Protein AF-A0AAV9PIL7-F1 (afdb_monomer_lite)

Organism: NCBI:txid1690608

InterPro domains:
  IPR011989 Armadillo-like helical [G3DSA:1.25.10.10] (3-61)
  IPR016024 Armadillo-type fold [SSF48371] (6-55)
  IPR021133 HEAT, type 2 [PS50077] (12-50)
  IPR051023 Protein Phosphatase 2A Regulatory Subunit A [PTHR10648] (2-56)

Foldseek 3Di:
DPPVVVVVLVVLVVCLVVLCPDPDPVSVVVSVVVLVVSCVVVDVPCCVVPVVCVVVVDDPPDD

pLDDT: mean 74.02, std 13.57, range [45.03, 89.19]

Secondary structure (DSSP, 8-state):
--SHHHHHHHHHHHHHHHHHHSS-HHHHHHHHHHHHHHHHHHHHHHIIIIIHHHHH---S---

Radius of gyration: 12.8 Å; chains: 1; bounding box: 35×33×21 Å

Structure (mmCIF, N/CA/C/O backbone):
data_AF-A0AAV9PIL7-F1
#
_entry.id   AF-A0AAV9PIL7-F1
#
loop_
_atom_site.group_PDB
_atom_site.id
_atom_site.type_symbol
_atom_site.label_atom_id
_atom_site.label_alt_id
_atom_site.label_comp_id
_atom_site.label_asym_id
_atom_site.label_entity_id
_atom_site.label_seq_id
_atom_site.pdbx_PDB_ins_code
_atom_site.Cartn_x
_atom_site.Cartn_y
_atom_site.Cartn_z
_atom_site.occupancy
_atom_site.B_iso_or_equiv
_atom_site.auth_seq_id
_atom_site.auth_comp_id
_atom_site.auth_asym_id
_atom_site.auth_atom_id
_atom_site.pdbx_PDB_model_num
ATOM 1 N N . MET A 1 1 ? -20.178 14.903 0.097 1.00 45.31 1 MET A N 1
ATOM 2 C CA . MET A 1 1 ? -19.093 15.384 -0.783 1.00 45.31 1 MET A CA 1
ATOM 3 C C . MET A 1 1 ? -17.807 14.846 -0.163 1.00 45.31 1 MET A C 1
ATOM 5 O O . MET A 1 1 ? -17.049 15.611 0.404 1.00 45.31 1 MET A O 1
ATOM 9 N N . ASP A 1 2 ? -17.630 13.517 -0.163 1.00 48.44 2 ASP A N 1
ATOM 10 C CA . ASP A 1 2 ? -16.708 12.810 0.756 1.00 48.44 2 ASP A CA 1
ATOM 11 C C . ASP A 1 2 ? -16.001 11.617 0.074 1.00 48.44 2 ASP A C 1
ATOM 13 O O . ASP A 1 2 ? -15.475 10.728 0.729 1.00 48.44 2 ASP A O 1
ATOM 17 N N . GLU A 1 3 ? -15.975 11.578 -1.261 1.00 51.44 3 GLU A N 1
ATOM 18 C CA . GLU A 1 3 ? -15.356 10.484 -2.037 1.00 51.44 3 GLU A CA 1
ATOM 19 C C . GLU A 1 3 ? -13.898 10.780 -2.446 1.00 51.44 3 GLU A C 1
ATOM 21 O O . GLU A 1 3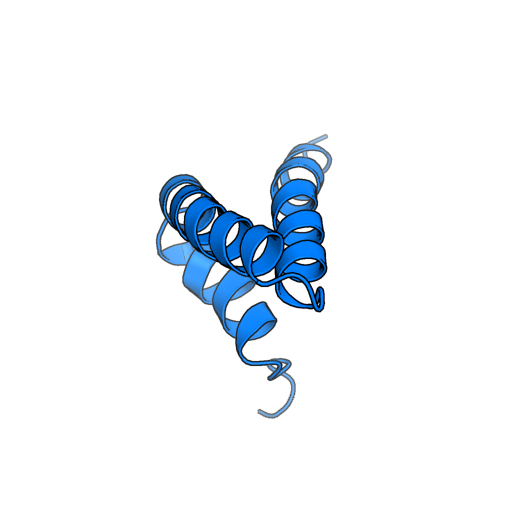 ? -13.219 9.932 -3.018 1.00 51.44 3 GLU A O 1
ATOM 26 N N . GLN A 1 4 ? -13.385 11.975 -2.135 1.00 45.03 4 GLN A N 1
ATOM 27 C CA . GLN A 1 4 ? -12.029 12.402 -2.512 1.00 45.03 4 GLN A CA 1
ATOM 28 C C . GLN A 1 4 ? -10.948 11.966 -1.503 1.00 45.03 4 GLN A C 1
ATOM 30 O O . GLN A 1 4 ? -9.782 11.910 -1.866 1.00 45.03 4 GLN A O 1
ATOM 35 N N . ASN A 1 5 ? -11.307 11.609 -0.262 1.00 51.06 5 ASN A N 1
ATOM 36 C CA . ASN A 1 5 ? -10.315 11.244 0.761 1.00 51.06 5 ASN A CA 1
ATOM 37 C C . ASN A 1 5 ? -9.813 9.796 0.624 1.00 51.06 5 ASN A C 1
ATOM 39 O O . ASN A 1 5 ? -8.638 9.529 0.844 1.00 51.06 5 ASN A O 1
ATOM 43 N N . GLN A 1 6 ? -10.675 8.860 0.209 1.00 54.34 6 GLN A N 1
ATOM 44 C CA . GLN A 1 6 ? -10.276 7.450 0.106 1.00 54.34 6 GLN A CA 1
ATOM 45 C C . GLN A 1 6 ? -9.342 7.187 -1.081 1.00 54.34 6 GLN A C 1
ATOM 47 O O . GLN A 1 6 ? -8.474 6.328 -0.995 1.00 54.34 6 GLN A O 1
ATOM 52 N N . ASN A 1 7 ? -9.472 7.944 -2.177 1.00 54.44 7 ASN A N 1
ATOM 53 C CA . ASN A 1 7 ? -8.562 7.819 -3.321 1.00 54.44 7 ASN A CA 1
ATOM 54 C C . ASN A 1 7 ? -7.145 8.321 -3.000 1.00 54.44 7 ASN A C 1
ATOM 56 O O . ASN A 1 7 ? -6.171 7.732 -3.469 1.00 54.44 7 ASN A O 1
ATOM 60 N N . ASP A 1 8 ? -7.024 9.359 -2.168 1.00 60.91 8 ASP A N 1
ATOM 61 C CA . ASP A 1 8 ? -5.726 9.908 -1.759 1.00 60.91 8 ASP A CA 1
ATOM 62 C C . ASP A 1 8 ? -4.951 8.927 -0.859 1.00 60.91 8 ASP A C 1
ATOM 64 O O . ASP A 1 8 ? -3.733 8.816 -0.960 1.00 60.91 8 ASP A O 1
ATOM 68 N N . GLU A 1 9 ? -5.656 8.129 -0.047 1.00 66.50 9 GLU A N 1
ATOM 69 C CA . GLU A 1 9 ? -5.066 7.055 0.767 1.00 66.50 9 GLU A CA 1
ATOM 70 C C . GLU A 1 9 ? -4.674 5.814 -0.058 1.00 66.50 9 GLU A C 1
ATOM 72 O O . GLU A 1 9 ? -3.741 5.093 0.301 1.00 66.50 9 GLU A O 1
ATOM 77 N N . LEU A 1 10 ? -5.351 5.572 -1.185 1.00 67.25 10 LEU A N 1
ATOM 78 C CA . LEU A 1 10 ? -5.076 4.447 -2.088 1.00 67.25 10 LEU A CA 1
ATOM 79 C C . LEU A 1 10 ? -3.895 4.718 -3.030 1.00 67.25 10 LEU A C 1
ATOM 81 O O . LEU A 1 10 ? -3.173 3.788 -3.399 1.00 67.25 10 LEU A O 1
ATOM 85 N N . TYR A 1 11 ? -3.651 5.979 -3.391 1.00 74.44 11 TYR A N 1
ATOM 86 C CA . TYR A 1 11 ? -2.516 6.373 -4.227 1.00 74.44 11 TYR A CA 1
ATOM 87 C C . TYR A 1 11 ? -1.145 5.917 -3.681 1.00 74.44 11 TYR A C 1
ATOM 89 O O . TYR A 1 11 ? -0.390 5.279 -4.421 1.00 74.44 11 TYR A O 1
ATOM 97 N N . PRO A 1 12 ? -0.792 6.147 -2.400 1.00 74.75 12 PRO A N 1
ATOM 98 C CA . PRO A 1 12 ? 0.473 5.671 -1.855 1.00 74.75 12 PRO A CA 1
ATOM 99 C C . PRO A 1 12 ? 0.542 4.141 -1.787 1.00 74.75 12 PRO A C 1
ATOM 101 O O . PRO A 1 12 ? 1.632 3.598 -1.931 1.00 74.75 12 PRO A O 1
ATOM 104 N N . ILE A 1 13 ? -0.581 3.430 -1.645 1.00 74.38 13 ILE A N 1
ATOM 105 C CA . ILE A 1 13 ? -0.606 1.959 -1.706 1.00 74.38 13 ILE A CA 1
ATOM 106 C C . ILE A 1 13 ? -0.258 1.480 -3.120 1.00 74.38 13 ILE A C 1
ATOM 108 O O . ILE A 1 13 ? 0.586 0.600 -3.276 1.00 74.38 13 ILE A O 1
ATOM 112 N N . ALA A 1 14 ? -0.849 2.087 -4.151 1.00 77.62 14 ALA A N 1
ATOM 113 C CA . ALA A 1 14 ? -0.577 1.738 -5.544 1.00 77.62 14 ALA A CA 1
ATOM 114 C C . ALA A 1 14 ? 0.901 1.944 -5.916 1.00 77.62 14 ALA A C 1
ATOM 116 O O . ALA A 1 14 ? 1.518 1.044 -6.484 1.00 77.62 14 ALA A O 1
ATOM 117 N N . VAL A 1 15 ? 1.490 3.081 -5.524 1.00 81.81 15 VAL A N 1
ATOM 118 C CA . VAL A 1 15 ? 2.917 3.376 -5.757 1.00 81.81 15 VAL A CA 1
ATOM 119 C C . VAL A 1 15 ? 3.813 2.350 -5.065 1.00 81.81 15 VAL A C 1
ATOM 121 O O . VAL A 1 15 ? 4.769 1.866 -5.660 1.00 81.81 15 VAL A O 1
ATOM 124 N N . LEU A 1 16 ? 3.492 1.970 -3.827 1.00 78.44 16 LEU A N 1
ATOM 125 C CA . LEU A 1 16 ? 4.267 0.967 -3.098 1.00 78.44 16 LEU A CA 1
ATOM 126 C C . LEU A 1 16 ? 4.205 -0.412 -3.729 1.00 78.44 16 LEU A C 1
ATOM 128 O O . LEU A 1 16 ? 5.197 -1.133 -3.715 1.00 78.44 16 LEU A O 1
ATOM 132 N N . ILE A 1 17 ? 3.049 -0.795 -4.261 1.00 76.75 17 ILE A N 1
ATOM 133 C CA . ILE A 1 17 ? 2.894 -2.07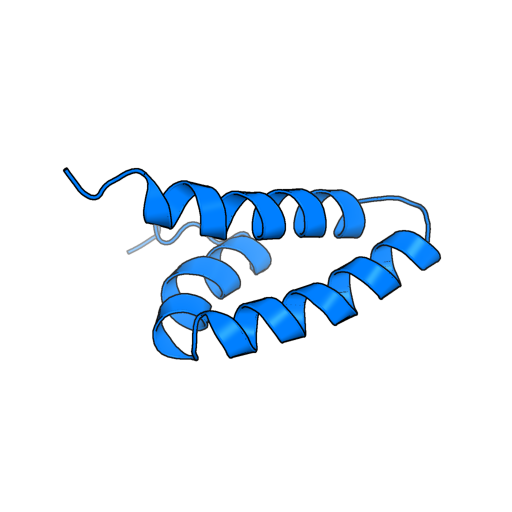9 -4.939 1.00 76.75 17 ILE A CA 1
ATOM 134 C C . ILE A 1 17 ? 3.690 -2.093 -6.248 1.00 76.75 17 ILE A C 1
ATOM 136 O O . ILE A 1 17 ? 4.294 -3.116 -6.574 1.00 76.75 17 ILE A O 1
ATOM 140 N N . ASP A 1 18 ? 3.743 -0.970 -6.962 1.00 82.12 18 ASP A N 1
ATOM 141 C CA . ASP A 1 18 ? 4.567 -0.828 -8.164 1.00 82.12 18 ASP A CA 1
ATOM 142 C C . ASP A 1 18 ? 6.069 -0.892 -7.820 1.00 82.12 18 ASP A C 1
ATOM 144 O O . ASP A 1 18 ? 6.829 -1.647 -8.425 1.00 82.12 18 ASP A O 1
ATOM 148 N N . GLU A 1 19 ? 6.484 -0.222 -6.737 1.00 84.69 19 GLU A N 1
ATOM 149 C CA . GLU A 1 19 ? 7.844 -0.312 -6.181 1.00 84.69 19 GLU A CA 1
ATOM 150 C C . GLU A 1 19 ? 8.192 -1.739 -5.694 1.00 84.69 19 GLU A C 1
ATOM 152 O O . GLU A 1 19 ? 9.341 -2.170 -5.805 1.00 84.69 19 GLU A O 1
ATOM 157 N N . LEU A 1 20 ? 7.215 -2.499 -5.179 1.00 82.62 20 LEU A N 1
ATOM 158 C CA . LEU A 1 20 ? 7.364 -3.900 -4.744 1.00 82.62 20 LEU A CA 1
ATOM 159 C C . LEU A 1 20 ? 7.559 -4.871 -5.914 1.00 82.62 20 LEU A C 1
ATOM 161 O O . LEU A 1 20 ? 8.228 -5.894 -5.753 1.00 82.62 20 LEU A O 1
ATOM 165 N N . LYS A 1 21 ? 6.958 -4.573 -7.069 1.00 80.69 21 LYS A N 1
ATOM 166 C CA . LYS A 1 21 ? 7.081 -5.367 -8.301 1.00 80.69 21 LYS A CA 1
ATOM 167 C C . LYS A 1 21 ? 8.330 -5.016 -9.113 1.00 80.69 21 LYS A C 1
ATOM 169 O O . LYS A 1 21 ? 8.607 -5.697 -10.096 1.00 80.69 21 LYS A O 1
ATOM 174 N N . HIS A 1 22 ? 9.081 -3.995 -8.704 1.00 84.81 22 HIS A N 1
ATOM 175 C CA . HIS A 1 22 ? 10.301 -3.572 -9.380 1.00 84.81 22 HIS A CA 1
ATOM 176 C C . HIS A 1 22 ? 11.455 -4.571 -9.168 1.00 84.81 22 HIS A C 1
ATOM 178 O O . HIS A 1 22 ? 11.615 -5.142 -8.086 1.00 84.81 22 HIS A O 1
ATOM 184 N N . ASP A 1 23 ? 12.316 -4.728 -10.178 1.00 83.44 23 ASP A N 1
ATOM 185 C CA . ASP A 1 23 ? 13.496 -5.611 -10.131 1.00 83.44 23 ASP A CA 1
ATOM 186 C C . ASP A 1 23 ? 14.597 -5.118 -9.168 1.00 83.44 23 ASP A C 1
ATOM 188 O O . ASP A 1 23 ? 15.497 -5.867 -8.778 1.00 83.44 23 ASP A O 1
ATOM 192 N N . ASP A 1 24 ? 14.518 -3.857 -8.739 1.00 89.19 24 ASP A N 1
ATOM 193 C CA . ASP A 1 24 ? 15.488 -3.241 -7.839 1.00 89.19 24 ASP A CA 1
ATOM 194 C C . ASP A 1 24 ? 15.215 -3.626 -6.386 1.00 89.19 24 ASP A C 1
ATOM 196 O O . ASP A 1 24 ? 14.234 -3.208 -5.764 1.00 89.19 24 ASP A O 1
ATOM 200 N N . VAL A 1 25 ? 16.160 -4.350 -5.787 1.00 87.25 25 VAL A N 1
ATOM 201 C CA . VAL A 1 25 ? 16.081 -4.799 -4.386 1.00 87.25 25 VAL A CA 1
ATOM 202 C C . VAL A 1 25 ? 15.892 -3.627 -3.411 1.00 87.25 25 VAL A C 1
ATOM 204 O O . VAL A 1 25 ? 15.193 -3.765 -2.406 1.00 87.25 25 VAL A O 1
ATOM 207 N N . LEU A 1 26 ? 16.486 -2.466 -3.705 1.00 88.50 26 LEU A N 1
ATOM 208 C CA . LEU A 1 26 ? 16.349 -1.258 -2.886 1.00 88.50 26 LEU A CA 1
ATOM 209 C C . LEU A 1 26 ? 14.920 -0.701 -2.907 1.00 88.50 26 LEU A C 1
ATOM 211 O O . LEU A 1 26 ? 14.397 -0.348 -1.848 1.00 88.50 26 LEU A O 1
ATOM 215 N N . LEU A 1 27 ? 14.279 -0.652 -4.079 1.00 86.19 27 LEU A N 1
ATOM 216 C CA . LEU A 1 27 ? 12.886 -0.215 -4.211 1.00 86.19 27 LEU A CA 1
ATOM 217 C C . LEU A 1 27 ? 11.948 -1.191 -3.505 1.00 86.19 27 LEU A C 1
ATOM 219 O O . LEU A 1 27 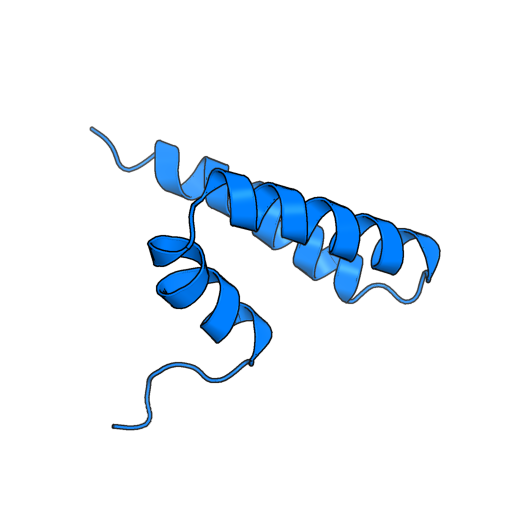? 11.114 -0.768 -2.707 1.00 86.19 27 LEU A O 1
ATOM 223 N N . ARG A 1 28 ? 12.196 -2.494 -3.654 1.00 85.25 28 ARG A N 1
ATOM 224 C CA . ARG A 1 28 ? 11.424 -3.534 -2.972 1.00 85.25 28 ARG A CA 1
ATOM 225 C C . ARG A 1 28 ? 11.495 -3.419 -1.447 1.00 85.25 28 ARG A C 1
ATOM 227 O O . ARG A 1 28 ? 10.486 -3.554 -0.759 1.00 85.25 28 ARG A O 1
ATOM 234 N N . LEU A 1 29 ? 12.681 -3.140 -0.900 1.00 86.56 29 LEU A N 1
ATOM 235 C CA . LEU A 1 29 ? 12.871 -2.945 0.542 1.00 86.56 29 LEU A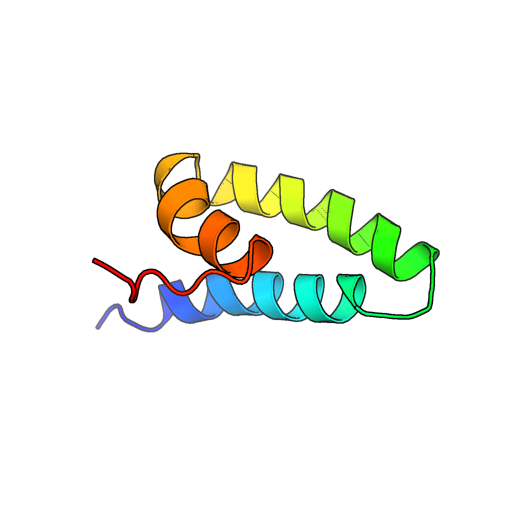 CA 1
ATOM 236 C C . LEU A 1 29 ? 12.172 -1.672 1.047 1.00 86.56 29 LEU A C 1
ATOM 238 O O . LEU A 1 29 ? 11.549 -1.685 2.113 1.00 86.56 29 LEU A O 1
ATOM 242 N N . ASN A 1 30 ? 12.283 -0.576 0.293 1.00 84.56 30 ASN A N 1
ATOM 243 C CA . ASN A 1 30 ? 11.610 0.681 0.615 1.00 84.56 30 ASN A CA 1
ATOM 244 C C . ASN A 1 30 ? 10.091 0.512 0.612 1.00 84.56 30 ASN A C 1
ATOM 246 O O . ASN A 1 30 ? 9.422 0.983 1.535 1.00 84.56 30 ASN A O 1
ATOM 250 N N . ALA A 1 31 ? 9.571 -0.233 -0.358 1.00 84.81 31 ALA A N 1
ATOM 251 C CA . ALA A 1 31 ? 8.158 -0.518 -0.471 1.00 84.81 31 ALA A CA 1
ATOM 252 C C . ALA A 1 31 ? 7.624 -1.330 0.720 1.00 84.81 31 ALA A C 1
ATOM 254 O O . ALA A 1 31 ? 6.644 -0.924 1.339 1.00 84.81 31 ALA A O 1
ATOM 255 N N . ILE A 1 32 ? 8.316 -2.401 1.138 1.00 85.19 32 ILE A N 1
ATOM 256 C CA . ILE A 1 32 ? 7.934 -3.201 2.322 1.00 85.19 32 ILE A CA 1
ATOM 257 C C . ILE A 1 32 ? 7.876 -2.336 3.590 1.00 85.19 32 ILE A C 1
ATOM 259 O O . ILE A 1 32 ? 6.937 -2.438 4.378 1.00 85.19 32 ILE A O 1
ATOM 263 N N . ARG A 1 33 ? 8.869 -1.461 3.798 1.00 85.25 33 ARG A N 1
ATOM 264 C CA . ARG A 1 33 ? 8.913 -0.578 4.977 1.00 85.25 33 ARG A CA 1
ATOM 265 C C . ARG A 1 33 ? 7.746 0.399 5.011 1.00 85.25 33 ARG A C 1
ATOM 267 O O . ARG A 1 33 ? 7.137 0.589 6.060 1.00 85.25 33 ARG A O 1
ATOM 274 N N . ARG A 1 34 ? 7.450 1.022 3.875 1.00 83.62 34 ARG A N 1
ATOM 275 C CA . ARG A 1 34 ? 6.358 1.991 3.751 1.00 83.62 34 ARG A CA 1
ATOM 276 C C . ARG A 1 34 ? 4.988 1.305 3.813 1.00 83.62 34 ARG A C 1
ATOM 278 O O . ARG A 1 34 ? 4.071 1.884 4.383 1.00 83.62 34 ARG A O 1
ATOM 285 N N . LEU A 1 35 ? 4.866 0.064 3.338 1.00 82.69 35 LEU A N 1
ATOM 286 C CA . LEU A 1 35 ? 3.639 -0.732 3.430 1.00 82.69 35 LEU A CA 1
ATOM 287 C C . LEU A 1 35 ? 3.221 -0.963 4.889 1.00 82.69 35 LEU A C 1
ATOM 289 O O . LEU A 1 35 ? 2.057 -0.761 5.226 1.00 82.69 35 LEU A O 1
ATOM 293 N N . SER A 1 36 ? 4.169 -1.268 5.782 1.00 82.94 36 SER A N 1
ATOM 294 C CA . SER A 1 36 ? 3.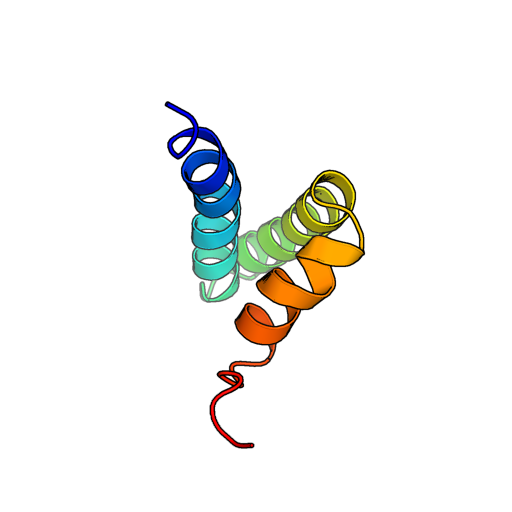901 -1.358 7.226 1.00 82.94 36 SER A CA 1
ATOM 295 C C . SER A 1 36 ? 3.422 -0.033 7.829 1.00 82.94 36 SER A C 1
ATOM 297 O O . SER A 1 36 ? 2.535 -0.032 8.678 1.00 82.94 36 SER A O 1
ATOM 299 N N . THR A 1 37 ? 3.974 1.102 7.387 1.00 84.88 37 THR A N 1
ATOM 300 C CA . THR A 1 37 ? 3.534 2.435 7.836 1.00 84.88 37 THR A CA 1
ATOM 301 C C . THR A 1 37 ? 2.094 2.720 7.419 1.00 84.88 37 THR A C 1
ATOM 303 O O . THR A 1 37 ? 1.326 3.244 8.222 1.00 84.88 37 THR A O 1
ATOM 306 N N . ILE A 1 38 ? 1.709 2.348 6.195 1.00 79.31 38 ILE A N 1
ATOM 307 C CA . ILE A 1 38 ? 0.330 2.522 5.729 1.00 79.31 38 ILE A CA 1
ATOM 308 C C . ILE A 1 38 ? -0.620 1.584 6.469 1.00 79.31 38 ILE A C 1
ATOM 310 O O . ILE A 1 38 ? -1.663 2.037 6.922 1.00 79.31 38 ILE A O 1
ATOM 314 N N . ALA A 1 39 ? -0.251 0.316 6.665 1.00 82.06 39 ALA A N 1
ATOM 315 C CA . ALA A 1 39 ? -1.059 -0.629 7.436 1.00 82.06 39 ALA A CA 1
ATOM 316 C C . ALA A 1 39 ? -1.331 -0.124 8.868 1.00 82.06 39 ALA A C 1
ATOM 318 O O . ALA A 1 39 ? -2.434 -0.259 9.396 1.00 82.06 39 ALA A O 1
ATOM 319 N N . LEU A 1 40 ? -0.332 0.516 9.486 1.00 83.81 40 LEU A N 1
ATOM 320 C CA . LEU A 1 40 ? -0.484 1.158 10.792 1.00 83.81 40 LEU A CA 1
ATOM 321 C C . LEU A 1 40 ? -1.390 2.395 10.742 1.00 83.81 40 LEU A C 1
ATOM 323 O O . LEU A 1 40 ? -2.170 2.598 11.668 1.00 83.81 40 LEU A O 1
ATOM 327 N N . ALA A 1 41 ? -1.299 3.206 9.685 1.00 82.69 41 ALA A N 1
ATOM 328 C CA . ALA A 1 41 ? -2.111 4.410 9.520 1.00 82.69 41 ALA A CA 1
ATOM 329 C C . ALA A 1 41 ? -3.586 4.104 9.193 1.00 82.69 41 ALA A C 1
ATOM 331 O O . ALA A 1 41 ? -4.472 4.755 9.738 1.00 82.69 41 ALA A O 1
ATOM 332 N N . LEU A 1 42 ? -3.851 3.097 8.350 1.00 78.31 42 LEU A N 1
ATOM 333 C CA . LEU A 1 42 ? -5.204 2.641 7.996 1.00 78.31 42 LEU A CA 1
ATOM 334 C C . LEU A 1 42 ? -5.887 1.877 9.138 1.00 78.31 42 LEU A C 1
ATOM 336 O O . LEU A 1 42 ? -7.114 1.801 9.197 1.00 78.31 42 LEU A O 1
ATOM 340 N N . GLY A 1 43 ? -5.093 1.283 10.028 1.00 84.06 43 GLY A N 1
ATOM 341 C CA . GLY A 1 43 ? -5.581 0.417 11.086 1.00 84.06 43 GLY A CA 1
ATOM 342 C C . GLY A 1 43 ? -5.873 -1.013 10.612 1.00 84.06 43 GLY A C 1
ATOM 343 O O . GLY A 1 43 ? -5.903 -1.314 9.413 1.00 84.06 43 GLY A O 1
ATOM 344 N N . PRO A 1 44 ? -6.076 -1.935 11.567 1.00 83.81 44 PRO A N 1
ATOM 345 C CA . PRO A 1 44 ? -6.165 -3.367 11.288 1.00 83.81 44 PRO A CA 1
ATOM 346 C C . PRO A 1 44 ? -7.411 -3.756 10.484 1.00 83.81 44 PRO A C 1
ATOM 348 O O . PRO A 1 44 ? -7.357 -4.725 9.734 1.00 83.81 44 PRO A O 1
ATOM 351 N N . GLU A 1 45 ? -8.506 -3.006 10.619 1.00 85.19 45 GLU A N 1
ATOM 352 C CA . GLU A 1 45 ? -9.788 -3.284 9.959 1.00 85.19 45 GLU A CA 1
ATOM 353 C C . GLU A 1 45 ? -9.661 -3.112 8.437 1.00 85.19 45 GLU A C 1
ATOM 355 O O . GLU A 1 45 ? -9.718 -4.087 7.687 1.00 85.19 45 GLU A O 1
ATOM 360 N N . ARG A 1 46 ? -9.302 -1.902 7.988 1.00 81.69 46 ARG A N 1
ATOM 361 C CA . ARG A 1 46 ? -9.087 -1.600 6.565 1.00 81.69 46 ARG A CA 1
ATOM 362 C C . ARG A 1 46 ? -7.907 -2.360 5.969 1.00 81.69 46 ARG A C 1
ATOM 364 O O . ARG A 1 46 ? -7.959 -2.785 4.822 1.00 81.69 46 ARG A O 1
ATOM 371 N N . THR A 1 47 ? -6.848 -2.596 6.745 1.00 82.19 47 THR A N 1
ATOM 372 C CA . THR A 1 47 ? -5.718 -3.416 6.280 1.00 82.19 47 THR A CA 1
ATOM 373 C C . THR A 1 47 ? -6.174 -4.827 5.903 1.00 82.19 47 THR A C 1
ATOM 375 O O . THR A 1 47 ? -5.720 -5.367 4.898 1.00 82.19 47 THR A O 1
ATOM 378 N N . ARG A 1 48 ? -7.084 -5.436 6.673 1.00 83.12 48 ARG A N 1
ATOM 379 C CA . ARG A 1 48 ? -7.563 -6.794 6.396 1.00 83.12 48 ARG A CA 1
ATOM 380 C C . ARG A 1 48 ? -8.532 -6.850 5.217 1.00 83.12 48 ARG A C 1
ATOM 382 O O . ARG A 1 48 ? -8.483 -7.818 4.466 1.00 83.12 48 ARG A O 1
ATOM 389 N N . ASP A 1 49 ? -9.385 -5.842 5.071 1.00 82.44 49 ASP A N 1
ATOM 390 C CA . ASP A 1 49 ? -10.417 -5.819 4.028 1.00 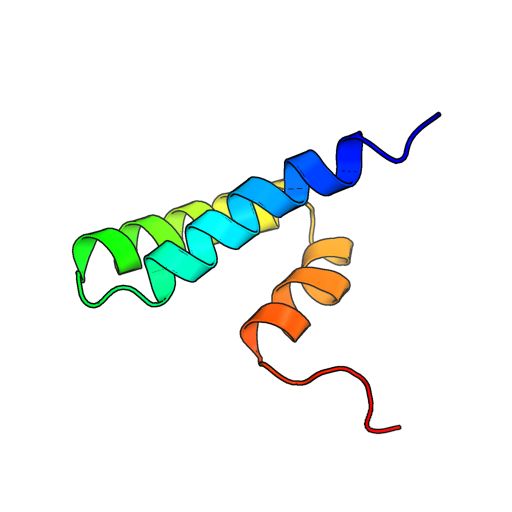82.44 49 ASP A CA 1
ATOM 391 C C . ASP A 1 49 ? -9.920 -5.250 2.689 1.00 82.44 49 ASP A C 1
ATOM 393 O O . ASP A 1 49 ? -10.438 -5.622 1.638 1.00 82.44 49 ASP A O 1
ATOM 397 N N . GLU A 1 50 ? -8.890 -4.399 2.701 1.00 77.94 50 GLU A N 1
ATOM 398 C CA . GLU A 1 50 ? -8.322 -3.772 1.500 1.00 77.94 50 GLU A CA 1
ATOM 399 C C . GLU A 1 50 ? -6.913 -4.311 1.206 1.00 77.94 50 GLU A C 1
ATOM 401 O O . GLU A 1 50 ? -6.674 -4.885 0.148 1.00 77.94 50 GLU A O 1
ATOM 406 N N . LEU A 1 51 ? -5.967 -4.180 2.143 1.00 77.19 51 LEU A N 1
ATOM 407 C CA . LEU A 1 51 ? -4.547 -4.459 1.878 1.00 77.19 51 LEU A CA 1
ATOM 408 C C . LEU A 1 51 ? -4.253 -5.959 1.694 1.00 77.19 51 LEU A C 1
ATOM 410 O O . LEU A 1 51 ? -3.510 -6.329 0.788 1.00 77.19 51 LEU A O 1
ATOM 414 N N . ILE A 1 52 ? -4.829 -6.827 2.534 1.00 80.50 52 ILE A N 1
ATOM 415 C CA . ILE A 1 52 ? -4.636 -8.285 2.449 1.00 80.50 52 ILE A CA 1
ATOM 416 C C . ILE A 1 52 ? -5.143 -8.856 1.116 1.00 80.50 52 ILE A C 1
ATOM 418 O O . ILE A 1 52 ? -4.337 -9.483 0.429 1.00 80.50 52 ILE A O 1
ATOM 422 N N . PRO A 1 53 ? -6.407 -8.646 0.695 1.00 76.88 53 PRO A N 1
ATOM 423 C CA . PRO A 1 53 ? -6.882 -9.177 -0.584 1.00 76.88 53 PRO A CA 1
ATOM 424 C C . PRO A 1 53 ? -6.135 -8.594 -1.792 1.00 76.88 53 PRO A C 1
ATOM 426 O O . PRO A 1 53 ? -5.956 -9.289 -2.792 1.00 76.88 53 PRO A O 1
ATOM 429 N N . PHE A 1 54 ? -5.624 -7.360 -1.699 1.00 74.19 54 PHE A N 1
ATOM 430 C CA . PHE A 1 54 ? -4.758 -6.787 -2.736 1.00 74.19 54 PHE A CA 1
ATOM 431 C C . PHE A 1 54 ? -3.359 -7.429 -2.804 1.00 74.19 54 PHE A C 1
ATOM 433 O O . PHE A 1 54 ? -2.780 -7.485 -3.890 1.00 74.19 54 PHE A O 1
ATOM 440 N N . LEU A 1 55 ? -2.807 -7.916 -1.684 1.00 74.06 55 LEU A N 1
ATOM 441 C CA . LEU A 1 55 ? -1.502 -8.593 -1.633 1.00 74.06 55 LEU A CA 1
ATOM 442 C C . LEU A 1 55 ? -1.581 -10.085 -1.965 1.00 74.06 55 LEU A C 1
ATOM 444 O O . LEU A 1 55 ? -0.690 -10.604 -2.635 1.00 74.06 55 LEU A O 1
ATOM 448 N N . ASP A 1 56 ? -2.631 -10.765 -1.507 1.00 74.00 56 ASP A N 1
ATOM 449 C CA . ASP A 1 56 ? -2.828 -12.202 -1.730 1.00 74.00 56 ASP A CA 1
ATOM 450 C C . ASP A 1 56 ? -3.251 -12.498 -3.181 1.00 74.00 56 ASP A C 1
ATOM 452 O O . ASP A 1 56 ? -3.172 -13.629 -3.653 1.00 74.00 56 ASP A O 1
ATOM 456 N N . GLY A 1 57 ? -3.687 -11.473 -3.928 1.00 64.69 57 GLY A N 1
ATOM 457 C CA . GLY A 1 57 ? -4.125 -11.621 -5.317 1.00 64.69 57 GLY A CA 1
ATOM 458 C C . GLY A 1 57 ? -5.392 -12.465 -5.460 1.00 64.69 57 GLY A C 1
ATOM 459 O O . GLY A 1 57 ? -5.744 -12.854 -6.573 1.00 64.69 57 GLY A O 1
ATOM 460 N N . VAL A 1 58 ? -6.078 -12.744 -4.349 1.00 53.34 58 VAL A N 1
ATOM 461 C CA . VAL A 1 58 ? -7.344 -13.464 -4.314 1.00 53.34 58 VAL A CA 1
ATOM 462 C C . VAL A 1 58 ? -8.455 -12.417 -4.329 1.00 53.34 58 VAL A C 1
ATOM 464 O O . VAL A 1 58 ? -8.773 -11.839 -3.287 1.00 53.34 58 VAL A O 1
ATOM 467 N N . PRO A 1 59 ? -9.066 -12.118 -5.491 1.00 49.69 59 PRO A N 1
ATOM 468 C CA . PRO A 1 59 ? -10.316 -11.385 -5.484 1.00 49.69 59 PRO A CA 1
ATOM 469 C C . PRO A 1 59 ? -11.319 -12.228 -4.696 1.00 49.69 59 PRO A C 1
ATOM 471 O O . PRO A 1 59 ? -11.463 -13.423 -4.952 1.00 49.69 59 PRO A O 1
ATOM 474 N N . ASN A 1 60 ? -12.012 -11.608 -3.743 1.00 51.50 60 ASN A N 1
ATOM 475 C CA . ASN A 1 60 ? -13.077 -12.200 -2.925 1.00 51.50 60 ASN A CA 1
ATOM 476 C C . ASN A 1 60 ? -14.324 -12.612 -3.755 1.00 51.50 60 ASN A C 1
ATOM 478 O O . ASN A 1 60 ? -15.453 -12.346 -3.364 1.00 51.50 60 ASN A O 1
ATOM 482 N N . SER A 1 61 ? -14.142 -13.238 -4.920 1.00 50.06 61 SER A N 1
ATOM 483 C CA . SER A 1 61 ? -15.183 -13.591 -5.892 1.00 50.06 61 SER A CA 1
ATOM 484 C C . SER A 1 61 ? -15.475 -15.098 -5.965 1.00 50.06 61 SER A C 1
ATOM 486 O O . SER A 1 61 ? -16.156 -15.534 -6.891 1.00 50.06 61 SER A O 1
ATOM 488 N N . CYS A 1 62 ? -14.987 -15.906 -5.022 1.00 45.53 62 CYS A N 1
ATOM 489 C CA . CYS A 1 62 ? -15.277 -17.343 -4.977 1.00 45.53 62 CYS A CA 1
ATOM 490 C C . CYS A 1 62 ? -15.991 -17.746 -3.678 1.00 45.53 62 CYS A C 1
ATOM 492 O O . CYS A 1 62 ? -15.492 -18.615 -2.970 1.00 45.53 62 CYS A O 1
ATOM 494 N N . ILE A 1 63 ? -17.134 -17.121 -3.370 1.00 46.62 63 ILE A N 1
ATOM 495 C CA . ILE A 1 63 ? -18.214 -17.672 -2.525 1.00 46.62 63 ILE A CA 1
ATOM 496 C C . ILE A 1 63 ? -19.546 -17.356 -3.203 1.00 46.62 63 ILE A C 1
ATOM 498 O O . ILE A 1 63 ? -19.704 -16.200 -3.656 1.00 46.62 63 ILE A O 1
#

Sequence (63 aa):
MDEQNQNDELYPIAVLIDELKHDDVLLRLNAIRRLSTIALALGPERTRDELIPFLDGVPNSCI